Protein AF-A0A3C1MX54-F1 (afdb_monomer_lite)

Secondary structure (DSSP, 8-state):
--TTTS-HHHHHHHHHHHHHHHHHHHHHHHHHHT---SS-HHHHHHHHHHHHHHHHTTS---SSS--HHHHHHHHHHHHTTS-TTT-TTHHHHIIIIIHHHHHHHHHHHHHHHS-----PPPP-

Sequence (124 aa):
MVYRRIADTERQALVQALAKRLAEILEENIHEVMNDHGHPYQADFIDLVNRRGQDYASFDFPPEQPSFAALRYLGNCIRDIMEGRDQPWVIDQIMELEAPEMIATVKQAVDGLFPQTSSASLPA

pLDDT: mean 89.65, std 12.99, range [36.66, 98.38]

Structure (mmCIF, N/CA/C/O backbone):
data_AF-A0A3C1MX54-F1
#
_entry.id   AF-A0A3C1MX54-F1
#
loop_
_atom_site.group_PDB
_atom_site.id
_atom_site.type_symbol
_atom_site.label_atom_id
_atom_site.label_alt_id
_atom_site.label_comp_id
_atom_site.label_asym_id
_atom_site.label_entity_id
_atom_site.label_seq_id
_atom_site.pdbx_PDB_ins_code
_atom_site.Cartn_x
_atom_site.Cartn_y
_atom_site.Cartn_z
_atom_site.occupancy
_atom_site.B_iso_or_equiv
_atom_site.auth_seq_id
_atom_site.auth_comp_id
_atom_site.auth_asym_id
_atom_site.auth_atom_id
_atom_site.pdbx_PDB_model_num
ATOM 1 N N . MET A 1 1 ? -9.015 4.237 10.819 1.00 73.19 1 MET A N 1
ATOM 2 C CA . MET A 1 1 ? -8.890 5.607 10.272 1.00 73.19 1 MET A CA 1
ATOM 3 C C . MET A 1 1 ? -10.149 6.060 9.541 1.00 73.19 1 MET A C 1
ATOM 5 O O . MET A 1 1 ? -10.684 7.048 9.989 1.00 73.19 1 MET A O 1
ATOM 9 N N . VAL A 1 2 ? -10.699 5.362 8.529 1.00 87.31 2 VAL A N 1
ATOM 10 C CA . VAL A 1 2 ? -12.038 5.710 7.959 1.00 87.31 2 VAL A CA 1
ATOM 11 C C . VAL A 1 2 ? -13.158 4.705 8.264 1.00 87.31 2 VAL A C 1
ATOM 13 O O . VAL A 1 2 ? -14.334 5.021 8.105 1.00 87.31 2 VAL A O 1
ATOM 16 N N . TYR A 1 3 ? -12.822 3.487 8.705 1.00 84.44 3 TYR A N 1
ATOM 17 C CA . TYR A 1 3 ? -13.813 2.472 9.082 1.00 84.44 3 TYR A CA 1
ATOM 18 C C . TYR A 1 3 ? -14.765 3.021 10.155 1.00 84.44 3 TYR A C 1
ATOM 20 O O . TYR A 1 3 ? -14.302 3.592 11.143 1.00 84.44 3 TYR A O 1
ATOM 28 N N . ARG A 1 4 ? -16.077 2.873 9.928 1.00 85.44 4 ARG A N 1
ATOM 29 C CA . ARG A 1 4 ? -17.174 3.473 10.715 1.00 85.44 4 ARG A CA 1
ATOM 30 C C . ARG A 1 4 ? -17.250 5.010 10.729 1.00 85.44 4 ARG A C 1
ATOM 32 O O . ARG A 1 4 ? -18.130 5.539 11.397 1.00 85.44 4 ARG A O 1
ATOM 39 N N . ARG A 1 5 ? -16.385 5.729 10.002 1.00 87.38 5 ARG A N 1
ATOM 40 C CA . ARG A 1 5 ? -16.491 7.191 9.809 1.00 87.38 5 ARG A CA 1
ATOM 41 C C . ARG A 1 5 ? -17.246 7.580 8.537 1.00 87.38 5 ARG A C 1
ATOM 43 O O . ARG A 1 5 ? -17.782 8.677 8.471 1.00 87.38 5 ARG A O 1
ATOM 50 N N . ILE A 1 6 ? -17.268 6.687 7.550 1.00 91.81 6 ILE A N 1
ATOM 51 C CA . ILE A 1 6 ? -17.972 6.831 6.267 1.00 91.81 6 ILE A CA 1
ATOM 52 C C . ILE A 1 6 ? -18.735 5.543 5.947 1.00 91.81 6 ILE A C 1
ATOM 54 O O . ILE A 1 6 ? -18.447 4.493 6.539 1.00 91.81 6 ILE A O 1
ATOM 58 N N . ALA A 1 7 ? -19.684 5.610 5.013 1.00 93.12 7 ALA A N 1
ATOM 59 C CA . ALA A 1 7 ? -20.442 4.443 4.581 1.00 93.12 7 ALA A CA 1
ATOM 60 C C . ALA A 1 7 ? -19.548 3.411 3.870 1.00 93.12 7 ALA A C 1
ATOM 62 O O . ALA A 1 7 ? -18.497 3.728 3.309 1.00 93.12 7 ALA A O 1
ATOM 63 N N . ASP A 1 8 ? -19.980 2.150 3.859 1.00 91.25 8 ASP A N 1
ATOM 64 C CA . ASP A 1 8 ? -19.232 1.058 3.226 1.00 91.25 8 ASP A CA 1
ATOM 65 C C . ASP A 1 8 ? -19.032 1.272 1.720 1.00 91.25 8 ASP A C 1
ATOM 67 O O . ASP A 1 8 ? -17.940 1.031 1.202 1.00 91.25 8 ASP A O 1
ATOM 71 N N . THR A 1 9 ? -20.051 1.792 1.036 1.00 94.12 9 THR A N 1
ATOM 72 C CA . THR A 1 9 ? -19.997 2.138 -0.390 1.00 94.12 9 THR A CA 1
ATOM 73 C C . THR A 1 9 ? -19.016 3.277 -0.668 1.00 94.12 9 THR A C 1
ATOM 75 O O . THR A 1 9 ? -18.251 3.212 -1.628 1.00 94.12 9 THR A O 1
ATOM 78 N N . GLU A 1 10 ? -18.975 4.291 0.198 1.00 94.31 10 GLU A N 1
ATOM 79 C CA . GLU A 1 10 ? -18.027 5.408 0.104 1.00 94.31 10 GLU A CA 1
ATOM 80 C C . GLU A 1 10 ? -16.594 4.945 0.365 1.00 94.31 10 GLU A C 1
ATOM 82 O O . GLU A 1 10 ? -15.677 5.329 -0.357 1.00 94.31 10 GLU A O 1
ATOM 87 N N . ARG A 1 11 ? -16.390 4.061 1.351 1.00 92.75 11 ARG A N 1
ATOM 88 C CA . ARG A 1 11 ? -15.081 3.449 1.611 1.00 92.75 11 ARG A CA 1
ATOM 89 C C . ARG A 1 11 ? -14.596 2.652 0.405 1.00 92.75 11 ARG A C 1
ATOM 91 O O . ARG A 1 11 ? -13.427 2.760 0.046 1.00 92.75 11 ARG A O 1
ATOM 98 N N . GLN A 1 12 ? -15.472 1.864 -0.215 1.00 92.88 12 GLN A N 1
ATOM 99 C CA . GLN A 1 12 ? -15.129 1.113 -1.419 1.00 92.88 12 GLN A CA 1
ATOM 100 C C . GLN A 1 12 ? -14.725 2.053 -2.563 1.00 92.88 12 GLN A C 1
ATOM 102 O O . GLN A 1 12 ? -13.677 1.846 -3.172 1.00 92.88 12 GLN A O 1
ATOM 107 N N . ALA A 1 13 ? -15.508 3.106 -2.816 1.00 95.38 13 ALA A N 1
ATOM 108 C CA . ALA A 1 13 ? -15.195 4.101 -3.839 1.00 95.38 13 ALA A CA 1
ATOM 109 C C . ALA A 1 13 ? -13.863 4.821 -3.560 1.00 95.38 13 ALA A C 1
ATOM 111 O O . ALA A 1 13 ? -13.057 4.994 -4.472 1.00 95.38 13 ALA A O 1
ATOM 112 N N . LEU A 1 14 ? -13.595 5.176 -2.298 1.00 94.12 14 LEU A N 1
ATOM 113 C CA . LEU A 1 14 ? -12.344 5.803 -1.870 1.00 94.12 14 LEU A CA 1
ATOM 114 C C . LEU A 1 14 ? -11.132 4.907 -2.151 1.00 94.12 14 LEU A C 1
ATOM 116 O O . LEU A 1 14 ? -10.156 5.370 -2.735 1.00 94.12 14 LEU A O 1
ATOM 120 N N . VAL A 1 15 ? -11.190 3.630 -1.758 1.00 93.38 15 VAL A N 1
ATOM 121 C CA . VAL A 1 15 ? -10.086 2.679 -1.975 1.00 93.38 15 VAL A CA 1
ATOM 122 C C . VAL A 1 15 ? -9.828 2.473 -3.468 1.00 93.38 15 VAL A C 1
ATOM 124 O O . VAL A 1 15 ? -8.674 2.489 -3.888 1.00 93.38 15 VAL A O 1
ATOM 127 N N . GLN A 1 16 ? -10.883 2.340 -4.278 1.00 95.88 16 GLN A N 1
ATOM 128 C CA . GLN A 1 16 ? -10.750 2.193 -5.731 1.00 95.88 16 GLN A CA 1
ATOM 129 C C . GLN A 1 16 ? -10.125 3.433 -6.380 1.00 95.88 16 GLN A C 1
ATOM 131 O O . GLN A 1 16 ? -9.195 3.306 -7.177 1.00 95.88 16 GLN A O 1
ATOM 136 N N . ALA A 1 17 ? -10.603 4.628 -6.022 1.00 97.38 17 ALA A N 1
ATOM 137 C CA . ALA A 1 17 ? -10.068 5.880 -6.547 1.00 97.38 17 ALA A CA 1
ATOM 138 C C . ALA A 1 17 ? -8.595 6.077 -6.155 1.00 97.38 17 ALA A C 1
ATOM 140 O O . ALA A 1 17 ? -7.784 6.464 -6.995 1.00 97.38 17 ALA A O 1
ATOM 141 N N . LEU A 1 18 ? -8.235 5.760 -4.906 1.00 95.69 18 LEU A N 1
ATOM 142 C CA . LEU A 1 18 ? -6.861 5.857 -4.421 1.00 95.69 18 LEU A CA 1
ATOM 143 C C . LEU A 1 18 ? -5.933 4.869 -5.138 1.00 95.69 18 LEU A C 1
ATOM 145 O O . LEU A 1 18 ? -4.868 5.270 -5.595 1.00 95.69 18 LEU A O 1
ATOM 149 N N . ALA A 1 19 ? -6.341 3.603 -5.273 1.00 97.44 19 ALA A N 1
ATOM 150 C CA . ALA A 1 19 ? -5.549 2.584 -5.959 1.00 97.44 19 ALA A CA 1
ATOM 151 C C . ALA A 1 19 ? -5.282 2.973 -7.417 1.00 97.44 19 ALA A C 1
ATOM 153 O O . ALA A 1 19 ? -4.138 2.924 -7.863 1.00 97.44 19 ALA A O 1
ATOM 154 N N . LYS A 1 20 ? -6.317 3.439 -8.128 1.00 98.31 20 LYS A N 1
ATOM 155 C CA . LYS A 1 20 ? -6.180 3.916 -9.505 1.00 98.31 20 LYS A CA 1
ATOM 156 C C . LYS A 1 20 ? -5.232 5.111 -9.599 1.00 98.31 20 LYS A C 1
ATOM 158 O O . LYS A 1 20 ? -4.329 5.101 -10.425 1.00 98.31 20 LYS A O 1
ATOM 163 N N . ARG A 1 21 ? -5.391 6.117 -8.731 1.00 98.31 21 ARG A N 1
ATOM 164 C CA . ARG A 1 21 ? -4.541 7.312 -8.781 1.00 98.31 21 ARG A CA 1
ATOM 165 C C . ARG A 1 21 ? -3.078 7.003 -8.462 1.00 98.31 21 ARG A C 1
ATOM 167 O O . ARG A 1 21 ? -2.190 7.578 -9.078 1.00 98.31 21 ARG A O 1
ATOM 174 N N . LEU A 1 22 ? -2.818 6.107 -7.512 1.00 98.06 22 LEU A N 1
ATOM 175 C CA . LEU A 1 22 ? -1.455 5.672 -7.197 1.00 98.06 22 LEU A CA 1
ATOM 176 C C . LEU A 1 22 ? -0.832 4.867 -8.343 1.00 98.06 22 LEU A C 1
ATOM 178 O O . LEU A 1 22 ? 0.352 5.042 -8.608 1.00 98.06 22 LEU A O 1
ATOM 182 N N . ALA A 1 23 ? -1.622 4.045 -9.038 1.00 98.38 23 ALA A N 1
ATOM 183 C CA . ALA A 1 23 ? -1.177 3.324 -10.226 1.00 98.38 23 ALA A CA 1
ATOM 184 C C . ALA A 1 23 ? -0.760 4.290 -11.349 1.00 98.38 23 ALA A C 1
ATOM 186 O O . ALA A 1 23 ? 0.319 4.136 -11.915 1.00 98.38 23 ALA A O 1
ATOM 187 N N . GLU A 1 24 ? -1.586 5.307 -11.626 1.00 98.38 24 GLU A N 1
ATOM 188 C CA . GLU A 1 24 ? -1.283 6.366 -12.601 1.00 98.38 24 GLU A CA 1
ATOM 189 C C . GLU A 1 24 ? 0.026 7.086 -12.247 1.00 98.38 24 GLU A C 1
ATOM 191 O O . GLU A 1 24 ? 0.920 7.167 -13.078 1.00 98.38 24 GLU A O 1
ATOM 196 N N . ILE A 1 25 ? 0.173 7.540 -10.995 1.00 98.38 25 ILE A N 1
ATOM 197 C CA . ILE A 1 25 ? 1.383 8.242 -10.533 1.00 98.38 25 ILE A CA 1
ATOM 198 C C . ILE A 1 25 ? 2.623 7.344 -10.635 1.00 98.38 25 ILE A C 1
ATOM 200 O O . ILE A 1 25 ? 3.699 7.815 -10.995 1.00 98.38 25 ILE A O 1
ATOM 204 N N . LEU A 1 26 ? 2.502 6.057 -10.298 1.00 97.88 26 LEU A N 1
ATOM 205 C CA . LEU A 1 26 ? 3.608 5.109 -10.416 1.00 97.88 26 LEU A CA 1
ATOM 206 C C . LEU A 1 26 ? 4.078 4.989 -11.868 1.00 97.88 26 LEU A C 1
ATOM 208 O O . LEU A 1 26 ? 5.275 5.082 -12.124 1.00 97.88 26 LEU A O 1
ATOM 212 N N . GLU A 1 27 ? 3.147 4.789 -12.799 1.00 97.69 27 GLU A N 1
ATOM 213 C CA . GLU A 1 27 ? 3.460 4.663 -14.221 1.00 97.69 27 GLU A CA 1
ATOM 214 C C . GLU A 1 27 ? 4.039 5.966 -14.788 1.00 97.69 27 GLU A C 1
ATOM 216 O O . GLU A 1 27 ? 5.085 5.932 -15.433 1.00 97.69 27 GLU A O 1
ATOM 221 N N . GLU A 1 28 ? 3.436 7.116 -14.465 1.00 97.81 28 GLU A N 1
ATOM 222 C CA . GLU A 1 28 ? 3.955 8.447 -14.813 1.00 97.81 28 GLU A CA 1
ATOM 223 C C . GLU A 1 28 ? 5.413 8.609 -14.345 1.00 97.81 28 GLU A C 1
ATOM 225 O O . GLU A 1 28 ? 6.288 8.943 -15.143 1.00 97.81 28 GLU A O 1
ATOM 230 N N . ASN A 1 29 ? 5.712 8.273 -13.086 1.00 98.00 29 ASN A N 1
ATOM 231 C CA . ASN A 1 29 ? 7.070 8.358 -12.544 1.00 98.00 29 ASN A CA 1
ATOM 232 C C . ASN A 1 29 ? 8.056 7.427 -13.267 1.00 98.00 29 ASN A C 1
ATOM 234 O O . ASN A 1 29 ? 9.203 7.805 -13.502 1.00 98.00 29 ASN A O 1
ATOM 238 N N . ILE A 1 30 ? 7.645 6.204 -13.614 1.00 97.50 30 ILE A N 1
ATOM 239 C CA . ILE A 1 30 ? 8.511 5.258 -14.331 1.00 97.50 30 ILE A CA 1
ATOM 240 C C . ILE A 1 30 ? 8.785 5.757 -15.751 1.00 97.50 30 ILE A C 1
ATOM 242 O O . ILE A 1 30 ? 9.931 5.725 -16.204 1.00 97.50 30 ILE A O 1
ATOM 246 N N . HIS A 1 31 ? 7.767 6.282 -16.429 1.00 96.88 31 HIS A N 1
ATOM 247 C CA . HIS A 1 31 ? 7.915 6.888 -17.747 1.00 96.88 31 HIS A CA 1
ATOM 248 C C . HIS A 1 31 ? 8.875 8.083 -17.709 1.00 96.88 31 HIS A C 1
ATOM 250 O O . HIS A 1 31 ? 9.722 8.217 -18.589 1.00 96.88 31 HIS A O 1
ATOM 256 N N . GLU A 1 32 ? 8.785 8.934 -16.687 1.00 97.56 32 GLU A N 1
ATOM 257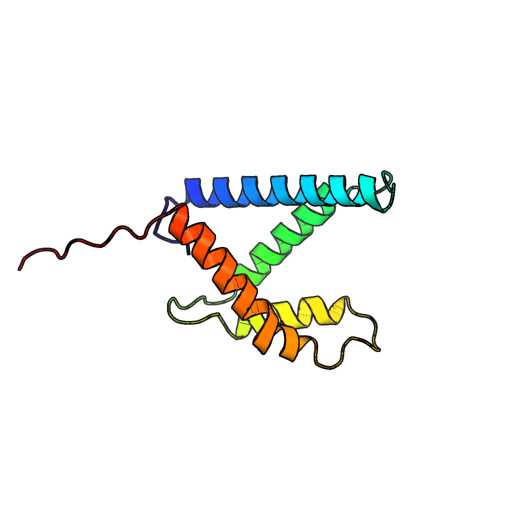 C CA . GLU A 1 32 ? 9.635 10.120 -16.562 1.00 97.56 32 GLU A CA 1
ATOM 258 C C . GLU A 1 32 ? 11.080 9.792 -16.161 1.00 97.56 32 GLU A C 1
ATOM 260 O O . GLU A 1 32 ? 12.020 10.365 -16.714 1.00 97.56 32 GLU A O 1
ATOM 265 N N . VAL A 1 33 ? 11.275 8.878 -15.206 1.00 97.56 33 VAL A N 1
ATOM 266 C CA . VAL A 1 33 ? 12.598 8.590 -14.625 1.00 97.56 33 VAL A CA 1
ATOM 267 C C . VAL A 1 33 ? 13.346 7.514 -15.408 1.00 97.56 33 VAL A C 1
ATOM 269 O O . VAL A 1 33 ? 14.550 7.637 -15.634 1.00 97.56 33 VAL A O 1
ATOM 272 N N . MET A 1 34 ? 12.647 6.456 -15.816 1.00 96.12 34 MET A N 1
ATOM 273 C CA . MET A 1 34 ? 13.244 5.271 -16.443 1.00 96.12 34 MET A CA 1
ATOM 274 C C . MET A 1 34 ? 13.012 5.228 -17.956 1.00 96.12 34 MET A C 1
ATOM 276 O O . MET A 1 34 ? 13.705 4.485 -18.650 1.00 96.12 34 MET A O 1
ATOM 280 N N . ASN A 1 35 ? 12.067 6.025 -18.476 1.00 95.88 35 ASN A N 1
ATOM 281 C CA . ASN A 1 35 ? 11.653 6.029 -19.881 1.00 95.88 35 ASN A CA 1
ATOM 282 C C . ASN A 1 35 ? 11.260 4.633 -20.404 1.00 95.88 35 ASN A C 1
ATOM 284 O O . ASN A 1 35 ? 11.488 4.304 -21.571 1.00 95.88 35 ASN A O 1
ATOM 288 N N . ASP A 1 36 ? 10.674 3.812 -19.533 1.00 96.31 36 ASP A N 1
ATOM 289 C CA . ASP A 1 36 ? 10.140 2.498 -19.885 1.00 96.31 36 ASP A CA 1
ATOM 290 C C . ASP A 1 36 ? 8.628 2.590 -20.083 1.00 96.31 36 ASP A C 1
ATOM 292 O O . ASP A 1 36 ? 7.901 2.833 -19.132 1.00 96.31 36 ASP A O 1
ATOM 296 N N . HIS A 1 37 ? 8.167 2.385 -21.318 1.00 95.25 37 HIS A N 1
ATOM 297 C CA . HIS A 1 37 ? 6.745 2.394 -21.700 1.00 95.25 37 HIS A CA 1
ATOM 298 C C . HIS A 1 37 ? 6.260 0.999 -22.126 1.00 95.25 37 HIS A C 1
ATOM 300 O O . HIS A 1 37 ? 5.177 0.849 -22.690 1.00 95.25 37 HIS A O 1
ATOM 306 N N . GLY A 1 38 ? 7.106 -0.025 -21.969 1.00 95.50 38 GLY A N 1
ATOM 307 C CA . GLY A 1 38 ? 6.887 -1.364 -22.517 1.00 95.50 38 GLY A CA 1
ATOM 308 C C . GLY A 1 38 ? 6.136 -2.312 -21.586 1.00 95.50 38 GLY A C 1
ATOM 309 O O . GLY A 1 38 ? 5.857 -3.447 -21.977 1.00 95.50 38 GLY A O 1
ATOM 310 N N . HIS A 1 39 ? 5.829 -1.878 -20.365 1.00 95.75 39 HIS A N 1
ATOM 311 C CA . HIS A 1 39 ? 5.307 -2.728 -19.306 1.00 95.75 39 HIS A CA 1
ATOM 312 C C . HIS A 1 39 ? 4.002 -2.156 -18.718 1.00 95.75 39 HIS A C 1
ATOM 314 O O . HIS A 1 39 ? 3.892 -0.944 -18.547 1.00 95.75 39 HIS A O 1
ATOM 320 N N . PRO A 1 40 ? 2.992 -2.995 -18.415 1.00 96.50 40 PRO A N 1
ATOM 321 C CA . PRO A 1 40 ? 1.684 -2.539 -17.946 1.00 96.50 40 PRO A CA 1
ATOM 322 C C . PRO A 1 40 ? 1.680 -2.224 -16.436 1.00 96.50 40 PRO A C 1
ATOM 324 O O . PRO A 1 40 ? 0.969 -2.865 -15.661 1.00 96.50 40 PRO A O 1
ATOM 327 N N . TYR A 1 41 ? 2.450 -1.220 -16.008 1.00 97.62 41 TYR A N 1
ATOM 328 C CA . TYR A 1 41 ? 2.668 -0.905 -14.587 1.00 97.62 41 TYR A CA 1
ATOM 329 C C . TYR A 1 41 ? 1.381 -0.659 -13.800 1.00 97.62 41 TYR A C 1
ATOM 331 O O . TYR A 1 41 ? 1.269 -1.097 -12.652 1.00 97.62 41 TYR A O 1
ATOM 339 N N . GLN A 1 42 ? 0.392 0.013 -14.402 1.00 97.88 42 GLN A N 1
ATOM 340 C CA . GLN A 1 42 ? -0.881 0.241 -13.720 1.00 97.88 42 GLN A CA 1
ATOM 341 C C . GLN A 1 42 ? -1.602 -1.068 -13.383 1.00 97.88 42 GLN A C 1
ATOM 343 O O . GLN A 1 42 ? -2.126 -1.212 -12.278 1.00 97.88 42 GLN A O 1
ATOM 348 N N . ALA A 1 43 ? -1.636 -2.021 -14.319 1.00 97.81 43 ALA A N 1
ATOM 349 C CA . ALA A 1 43 ? -2.323 -3.293 -14.119 1.00 97.81 43 ALA A CA 1
ATOM 350 C C . ALA A 1 43 ? -1.645 -4.107 -13.009 1.00 97.81 43 ALA A C 1
ATOM 352 O O . ALA A 1 43 ? -2.313 -4.522 -12.063 1.00 97.81 43 ALA A O 1
ATOM 353 N N . ASP A 1 44 ? -0.317 -4.224 -13.066 1.00 97.56 44 ASP A N 1
ATOM 354 C CA . ASP A 1 44 ? 0.475 -4.959 -12.078 1.00 97.56 44 ASP A CA 1
ATOM 355 C C . ASP A 1 44 ? 0.344 -4.353 -10.669 1.00 97.56 44 ASP A C 1
ATOM 357 O O . ASP A 1 44 ? 0.232 -5.076 -9.673 1.00 97.56 44 ASP A O 1
ATOM 361 N N . PHE A 1 45 ? 0.280 -3.021 -10.561 1.00 97.62 45 PHE A N 1
ATOM 362 C CA . PHE A 1 45 ? 0.035 -2.351 -9.283 1.00 97.62 45 PHE A CA 1
ATOM 363 C C . PHE A 1 45 ? -1.364 -2.647 -8.729 1.00 97.62 45 PHE A C 1
ATOM 365 O O . PHE A 1 45 ? -1.516 -2.919 -7.535 1.00 97.62 45 PHE A O 1
ATOM 372 N N . ILE A 1 46 ? -2.396 -2.614 -9.574 1.00 98.19 46 ILE A N 1
ATOM 373 C CA . ILE A 1 46 ? -3.766 -2.934 -9.156 1.00 98.19 46 ILE A CA 1
ATOM 374 C C . ILE A 1 46 ? -3.877 -4.398 -8.718 1.00 98.19 46 ILE A C 1
ATOM 376 O O . ILE A 1 46 ? -4.498 -4.680 -7.689 1.00 98.19 46 ILE A O 1
ATOM 380 N N . ASP A 1 47 ? -3.230 -5.321 -9.426 1.00 98.19 47 ASP A N 1
ATOM 381 C CA . ASP A 1 47 ? -3.173 -6.733 -9.041 1.00 98.19 47 ASP A CA 1
ATOM 382 C C . ASP A 1 47 ? -2.472 -6.925 -7.692 1.00 98.19 47 ASP A C 1
ATOM 384 O O . ASP A 1 47 ? -2.965 -7.664 -6.830 1.00 98.19 47 ASP A O 1
ATOM 388 N N . LEU A 1 48 ? -1.380 -6.192 -7.451 1.00 96.44 48 LEU A N 1
ATOM 389 C CA . LEU A 1 48 ? -0.723 -6.162 -6.148 1.00 96.44 48 LEU A CA 1
ATOM 390 C C . LEU A 1 48 ? -1.675 -5.660 -5.053 1.00 96.44 48 LEU A C 1
ATOM 392 O O . LEU A 1 48 ? -1.800 -6.315 -4.018 1.00 96.44 48 LEU A O 1
ATOM 396 N N . VAL A 1 49 ? -2.373 -4.540 -5.264 1.00 96.38 49 VAL A N 1
ATOM 397 C CA . VAL A 1 49 ? -3.335 -3.993 -4.289 1.00 96.38 49 VAL A CA 1
ATOM 398 C C . VAL A 1 49 ? -4.455 -4.990 -3.993 1.00 96.38 49 VAL A C 1
ATOM 400 O O . VAL A 1 49 ? -4.789 -5.192 -2.826 1.00 96.38 49 VAL A O 1
ATOM 403 N N . ASN A 1 50 ? -5.003 -5.655 -5.011 1.00 96.62 50 ASN A N 1
ATOM 404 C CA . ASN A 1 50 ? -6.058 -6.655 -4.842 1.00 96.62 50 ASN A CA 1
ATOM 405 C C . ASN A 1 50 ? -5.583 -7.852 -4.012 1.00 96.62 50 ASN A C 1
ATOM 407 O O . ASN A 1 50 ? -6.260 -8.251 -3.060 1.00 96.62 50 ASN A O 1
ATOM 411 N N . ARG A 1 51 ? -4.398 -8.388 -4.328 1.00 96.62 51 ARG A N 1
ATOM 412 C CA . ARG A 1 51 ? -3.778 -9.475 -3.562 1.00 96.62 51 ARG A CA 1
ATOM 413 C C . ARG A 1 51 ? -3.559 -9.062 -2.108 1.00 96.62 51 ARG A C 1
ATOM 415 O O . ARG A 1 51 ? -4.016 -9.750 -1.199 1.00 96.62 51 ARG A O 1
ATOM 422 N N . ARG A 1 52 ? -2.941 -7.899 -1.881 1.00 95.00 52 ARG A N 1
ATOM 423 C CA . ARG A 1 52 ? -2.699 -7.379 -0.528 1.00 95.00 52 ARG A CA 1
ATOM 424 C C . ARG A 1 52 ? -3.993 -7.123 0.228 1.00 95.00 52 ARG A C 1
ATOM 426 O O . ARG A 1 52 ? -4.054 -7.409 1.415 1.00 95.00 52 ARG A O 1
ATOM 433 N N . GLY A 1 53 ? -5.032 -6.625 -0.435 1.00 93.44 53 GLY A N 1
ATOM 434 C CA . GLY A 1 53 ? -6.347 -6.433 0.171 1.00 93.44 53 GLY A CA 1
ATOM 435 C C . GLY A 1 53 ? -6.926 -7.736 0.725 1.00 93.44 53 GLY A C 1
ATOM 436 O O . GLY A 1 53 ? -7.446 -7.743 1.839 1.00 93.44 53 GLY A O 1
ATOM 437 N N . GLN A 1 54 ? -6.783 -8.843 -0.011 1.00 95.94 54 GLN A N 1
ATOM 438 C CA . GLN A 1 54 ? -7.188 -10.173 0.454 1.00 95.94 54 GLN A CA 1
ATOM 439 C C . GLN A 1 54 ? -6.317 -10.662 1.614 1.00 95.94 54 GLN A C 1
ATOM 441 O O . GLN A 1 54 ? -6.856 -11.124 2.618 1.00 95.94 54 GLN A O 1
ATOM 446 N N . ASP A 1 55 ? -4.993 -10.510 1.507 1.00 95.62 55 ASP A N 1
ATOM 447 C CA . ASP A 1 55 ? -4.059 -10.884 2.573 1.00 95.62 55 ASP A CA 1
ATOM 448 C C . ASP A 1 55 ? -4.403 -10.143 3.876 1.00 95.62 55 ASP A C 1
ATOM 450 O O . ASP A 1 55 ? -4.553 -10.752 4.937 1.00 95.62 55 ASP A O 1
ATOM 454 N N . TYR A 1 56 ? -4.604 -8.823 3.797 1.00 93.81 56 TYR A N 1
ATOM 455 C CA . TYR A 1 56 ? -4.864 -7.993 4.968 1.00 93.81 56 TYR A CA 1
ATOM 456 C C . TYR A 1 56 ? -6.245 -8.204 5.588 1.00 93.81 56 TYR A C 1
ATOM 458 O O . TYR A 1 56 ? -6.401 -7.975 6.786 1.00 93.81 56 TYR A O 1
ATOM 466 N N . ALA A 1 57 ? -7.227 -8.693 4.827 1.00 92.50 57 ALA A N 1
ATOM 467 C CA . ALA A 1 57 ? -8.540 -9.049 5.362 1.00 92.50 57 ALA A CA 1
ATOM 468 C C . ALA A 1 57 ? -8.486 -10.202 6.385 1.00 92.50 57 ALA A C 1
ATOM 470 O O . ALA A 1 57 ? -9.446 -10.397 7.128 1.00 92.50 57 ALA A O 1
ATOM 471 N N . SER A 1 58 ? -7.377 -10.951 6.437 1.00 93.88 58 SER A N 1
ATOM 472 C CA . SER A 1 58 ? -7.162 -12.034 7.404 1.00 93.88 58 SER A CA 1
ATOM 473 C C . SER A 1 58 ? -6.610 -11.580 8.763 1.00 93.88 58 SER A C 1
ATOM 475 O O . SER A 1 58 ? -6.540 -12.396 9.683 1.00 93.88 58 SER A O 1
ATOM 477 N N . PHE A 1 59 ? -6.224 -10.306 8.913 1.00 93.19 59 PHE A N 1
ATOM 478 C CA . PHE A 1 59 ? -5.691 -9.770 10.169 1.00 93.19 59 PHE A CA 1
ATOM 479 C C . PHE A 1 59 ? -6.709 -8.910 10.917 1.00 93.19 59 PHE A C 1
ATOM 481 O O . PHE A 1 59 ? -7.519 -8.196 10.326 1.00 93.19 59 PHE A O 1
ATOM 488 N N . ASP A 1 60 ? -6.571 -8.890 12.240 1.00 88.88 60 ASP A N 1
ATOM 489 C CA . ASP A 1 60 ? -7.280 -7.952 13.102 1.00 88.88 60 ASP A CA 1
ATOM 490 C C . ASP A 1 60 ? -6.548 -6.612 13.190 1.00 88.88 60 ASP A C 1
ATOM 492 O O . ASP A 1 60 ? -5.321 -6.562 13.301 1.00 88.88 60 ASP A O 1
ATOM 496 N N . PHE A 1 61 ? -7.314 -5.519 13.211 1.00 86.12 61 PHE A N 1
ATOM 497 C CA . PHE A 1 61 ? -6.814 -4.150 13.356 1.00 86.12 61 PHE A CA 1
ATOM 498 C C . PHE A 1 61 ? -7.447 -3.481 14.583 1.00 86.12 61 PHE A C 1
ATOM 500 O O . PHE A 1 61 ? -8.477 -2.807 14.453 1.00 86.12 61 PHE A O 1
ATOM 507 N N . PRO A 1 62 ? -6.872 -3.676 15.786 1.00 82.38 62 PRO A N 1
ATOM 508 C CA . PRO A 1 62 ? -7.386 -3.050 16.995 1.00 82.38 62 PRO A CA 1
ATOM 509 C C . PRO A 1 62 ? -7.259 -1.516 16.913 1.00 82.38 62 PRO A C 1
ATOM 511 O O . PRO A 1 62 ? -6.324 -0.998 16.304 1.00 82.38 62 PRO A O 1
ATOM 514 N N . PRO A 1 63 ? -8.189 -0.759 17.518 1.00 73.12 63 PRO A N 1
ATOM 515 C CA . PRO A 1 63 ? -8.234 0.697 17.377 1.00 73.12 63 PRO A CA 1
ATOM 516 C C . PRO A 1 63 ? -7.085 1.435 18.083 1.00 73.12 63 PRO A C 1
ATOM 518 O O . PRO A 1 63 ? -6.793 2.571 17.714 1.00 73.12 63 PRO A O 1
ATOM 521 N N . GLU A 1 64 ? -6.454 0.818 19.085 1.00 71.25 64 GLU A N 1
ATOM 522 C CA . GLU A 1 64 ? -5.462 1.470 19.955 1.00 71.25 64 GLU A CA 1
ATOM 523 C C . GLU A 1 64 ? -4.019 1.344 19.452 1.00 71.25 64 GLU A C 1
ATOM 525 O O . GLU A 1 64 ? -3.184 2.183 19.781 1.00 71.25 64 GLU A O 1
ATOM 530 N N . GLN A 1 65 ? -3.714 0.330 18.636 1.00 71.44 65 GLN A N 1
ATOM 531 C CA . GLN A 1 65 ? -2.348 0.052 18.192 1.00 71.44 65 GLN A CA 1
ATOM 532 C C . GLN A 1 65 ? -2.304 -0.566 16.789 1.00 71.44 65 GLN A C 1
ATOM 534 O O . GLN A 1 65 ? -3.223 -1.294 16.407 1.00 71.44 65 GLN A O 1
ATOM 539 N N . PRO A 1 66 ? -1.224 -0.333 16.018 1.00 77.75 66 PRO A N 1
ATOM 540 C CA . PRO A 1 66 ? -0.981 -1.064 14.783 1.00 77.75 66 PRO A CA 1
ATOM 541 C C . PRO A 1 66 ? -1.002 -2.581 15.013 1.00 77.75 66 PRO A C 1
ATOM 543 O O . PRO A 1 66 ? -0.487 -3.089 16.012 1.00 77.75 66 PRO A O 1
ATOM 546 N N . SER A 1 67 ? -1.590 -3.319 14.073 1.00 89.50 67 SER A N 1
ATOM 547 C CA . SER A 1 67 ? -1.622 -4.779 14.133 1.00 89.50 67 SER A CA 1
ATOM 548 C C . SER A 1 67 ? -0.218 -5.349 13.946 1.00 89.50 67 SER A C 1
ATOM 550 O O . SER A 1 67 ? 0.337 -5.282 12.850 1.00 89.50 67 SER A O 1
ATOM 552 N N . PHE A 1 68 ? 0.358 -5.931 15.003 1.00 91.12 68 PHE A N 1
ATOM 553 C CA . PHE A 1 68 ? 1.697 -6.531 14.953 1.00 91.12 68 PHE A CA 1
ATOM 554 C C . PHE A 1 68 ? 1.809 -7.585 13.845 1.00 91.12 68 PHE A C 1
ATOM 556 O O . PHE A 1 68 ? 2.793 -7.607 13.110 1.00 91.12 68 PHE A O 1
ATOM 563 N N . ALA A 1 69 ? 0.787 -8.436 13.692 1.00 93.69 69 ALA A N 1
ATOM 564 C CA . ALA A 1 69 ? 0.764 -9.469 12.661 1.00 93.69 69 ALA A CA 1
ATOM 565 C C . ALA A 1 69 ? 0.764 -8.862 11.249 1.00 93.69 69 ALA A C 1
ATOM 567 O O . ALA A 1 69 ? 1.556 -9.289 10.409 1.00 93.69 69 ALA A O 1
ATOM 568 N N . ALA A 1 70 ? -0.045 -7.824 11.010 1.00 93.50 70 ALA A N 1
ATOM 569 C CA . ALA A 1 70 ? -0.073 -7.131 9.724 1.00 93.50 70 ALA A CA 1
ATOM 570 C C . ALA A 1 70 ? 1.248 -6.394 9.432 1.00 93.50 70 ALA A C 1
ATOM 572 O O . ALA A 1 70 ? 1.747 -6.447 8.310 1.00 93.50 70 ALA A O 1
ATOM 573 N N . LEU A 1 71 ? 1.853 -5.753 10.439 1.00 93.56 71 LEU A N 1
ATOM 574 C CA . LEU A 1 71 ? 3.151 -5.084 10.300 1.00 93.56 71 LEU A CA 1
ATOM 575 C C . LEU A 1 71 ? 4.283 -6.072 10.018 1.00 93.56 71 LEU A C 1
ATOM 577 O O . LEU A 1 71 ? 5.112 -5.847 9.138 1.00 93.56 71 LEU A O 1
ATOM 581 N N . ARG A 1 72 ? 4.296 -7.206 10.719 1.00 94.94 72 ARG A N 1
ATOM 582 C CA . ARG A 1 72 ? 5.262 -8.272 10.460 1.00 94.94 72 ARG A CA 1
ATOM 583 C C . ARG A 1 72 ? 5.063 -8.878 9.079 1.00 94.94 72 ARG A C 1
ATOM 585 O O . ARG A 1 72 ? 6.042 -9.201 8.409 1.00 94.94 72 ARG A O 1
ATOM 592 N N . TYR A 1 73 ? 3.819 -9.028 8.637 1.00 96.19 73 TYR A N 1
ATOM 593 C CA . TYR A 1 73 ? 3.512 -9.469 7.284 1.00 96.19 73 TYR A CA 1
ATOM 594 C C . TYR A 1 73 ? 4.069 -8.496 6.236 1.00 96.19 73 TYR A C 1
ATOM 596 O O . TYR A 1 73 ? 4.785 -8.937 5.336 1.00 96.19 73 TYR A O 1
ATOM 604 N N . LEU A 1 74 ? 3.848 -7.186 6.402 1.00 95.44 74 LEU A N 1
ATOM 605 C CA . LEU A 1 74 ? 4.444 -6.147 5.556 1.00 95.44 74 LEU A CA 1
ATOM 606 C C . LEU A 1 74 ? 5.974 -6.264 5.510 1.00 95.44 74 LEU A C 1
ATOM 608 O O . LEU A 1 74 ? 6.552 -6.291 4.426 1.00 95.44 74 LEU A O 1
ATOM 612 N N . GLY A 1 75 ? 6.620 -6.401 6.671 1.00 95.81 75 GLY A N 1
ATOM 613 C CA . GLY A 1 75 ? 8.071 -6.566 6.756 1.00 95.81 75 GLY A CA 1
ATOM 614 C C . GLY A 1 75 ? 8.579 -7.786 5.981 1.00 95.81 75 GLY A C 1
ATOM 615 O O . GLY A 1 75 ? 9.569 -7.683 5.261 1.00 95.81 75 GLY A O 1
ATOM 616 N N . ASN A 1 76 ? 7.890 -8.932 6.065 1.00 95.75 76 ASN A N 1
ATOM 617 C CA . ASN A 1 76 ? 8.253 -10.114 5.271 1.00 95.75 76 ASN A CA 1
ATOM 618 C C . ASN A 1 76 ? 8.085 -9.857 3.769 1.00 95.75 76 ASN A C 1
ATOM 620 O O . ASN A 1 76 ? 8.971 -10.194 2.996 1.00 95.75 76 ASN A O 1
ATOM 624 N N . CYS A 1 77 ? 6.994 -9.208 3.364 1.00 95.56 77 CYS A N 1
ATOM 625 C CA . CYS A 1 77 ? 6.742 -8.892 1.961 1.00 95.56 77 CYS A CA 1
ATOM 626 C C . CYS A 1 77 ? 7.830 -8.010 1.344 1.00 95.56 77 CYS A C 1
ATOM 628 O O . CYS A 1 77 ? 8.183 -8.207 0.185 1.00 95.56 77 CYS A O 1
ATOM 630 N N . ILE A 1 78 ? 8.346 -7.048 2.112 1.00 94.94 78 ILE A N 1
ATOM 631 C CA . ILE A 1 78 ? 9.447 -6.181 1.682 1.00 94.94 78 ILE A CA 1
ATOM 632 C C . ILE A 1 78 ? 10.758 -6.966 1.678 1.00 94.94 78 ILE A C 1
ATOM 634 O O . ILE A 1 78 ? 11.494 -6.915 0.701 1.00 94.94 78 ILE A O 1
ATOM 638 N N . ARG A 1 79 ? 11.037 -7.758 2.720 1.00 95.50 79 ARG A N 1
ATOM 639 C CA . ARG A 1 79 ? 12.238 -8.604 2.763 1.00 95.50 79 ARG A CA 1
ATOM 640 C C . ARG A 1 79 ? 12.324 -9.547 1.556 1.00 95.50 79 ARG A C 1
ATOM 642 O O . ARG A 1 79 ? 13.410 -9.740 1.025 1.00 95.50 79 ARG A O 1
ATOM 649 N N . ASP A 1 80 ? 11.202 -10.110 1.113 1.00 94.50 80 ASP A N 1
ATOM 650 C CA . ASP A 1 80 ? 11.169 -11.086 0.018 1.00 94.50 80 ASP A CA 1
ATOM 651 C C . ASP A 1 80 ? 11.511 -10.477 -1.359 1.00 94.50 80 ASP A C 1
ATOM 653 O O . ASP A 1 80 ? 11.893 -11.215 -2.265 1.00 94.50 80 ASP A O 1
ATOM 657 N N . ILE A 1 81 ? 11.416 -9.149 -1.517 1.00 93.38 81 ILE A N 1
ATOM 658 C CA . ILE A 1 81 ? 11.832 -8.434 -2.739 1.00 93.38 81 ILE A CA 1
ATOM 659 C C . ILE A 1 81 ? 13.228 -7.800 -2.626 1.00 93.38 81 ILE A C 1
ATOM 661 O O . ILE A 1 81 ? 13.719 -7.233 -3.599 1.00 93.38 81 ILE A O 1
ATOM 665 N N . MET A 1 82 ? 13.868 -7.876 -1.455 1.00 92.38 82 MET A N 1
ATOM 666 C CA . MET A 1 82 ? 15.223 -7.366 -1.238 1.00 92.38 82 MET A CA 1
ATOM 667 C C . MET A 1 82 ? 16.278 -8.377 -1.687 1.00 92.38 82 MET A C 1
ATOM 669 O O . MET A 1 82 ? 16.127 -9.592 -1.513 1.00 92.38 82 MET A O 1
ATOM 673 N N . GLU A 1 83 ? 17.399 -7.865 -2.194 1.00 90.50 83 GLU A N 1
ATOM 674 C CA . GLU A 1 83 ? 18.590 -8.671 -2.449 1.00 90.50 83 GLU A CA 1
ATOM 675 C C . GLU A 1 83 ? 19.162 -9.221 -1.134 1.00 90.50 83 GLU A C 1
ATOM 677 O O . GLU A 1 83 ? 19.105 -8.570 -0.094 1.00 90.50 83 GLU A O 1
ATOM 682 N N . GLY A 1 84 ? 19.764 -10.417 -1.159 1.00 87.50 84 GLY A N 1
ATOM 683 C CA . GLY A 1 84 ? 20.171 -11.131 0.064 1.00 87.50 84 GLY A CA 1
ATOM 684 C C . GLY A 1 84 ? 21.107 -10.352 1.002 1.00 87.50 84 GLY A C 1
ATOM 685 O O . GLY A 1 84 ? 21.079 -10.568 2.211 1.00 87.50 84 GLY A O 1
ATOM 686 N N . ARG A 1 85 ? 21.901 -9.419 0.465 1.00 88.81 85 ARG A N 1
ATOM 687 C CA . ARG A 1 85 ? 22.765 -8.511 1.243 1.00 88.81 85 ARG A CA 1
ATOM 688 C C . ARG A 1 85 ? 21.989 -7.468 2.053 1.00 88.81 85 ARG A C 1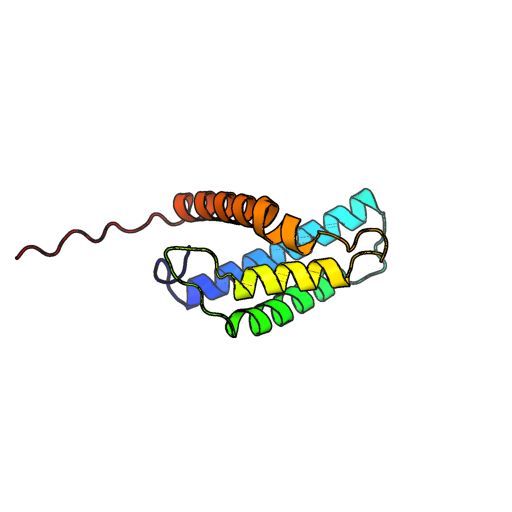
ATOM 690 O O . ARG A 1 85 ? 22.473 -7.058 3.103 1.00 88.81 85 ARG A O 1
ATOM 697 N N . ASP A 1 86 ? 20.806 -7.087 1.584 1.00 87.25 86 ASP A N 1
ATOM 698 C CA . ASP A 1 86 ? 19.985 -6.018 2.150 1.00 87.25 86 ASP A CA 1
ATOM 699 C C . ASP A 1 86 ? 18.793 -6.577 2.945 1.00 87.25 86 ASP A C 1
ATOM 701 O O . ASP A 1 86 ? 18.075 -5.822 3.579 1.00 87.25 86 ASP A O 1
ATOM 705 N N . GLN A 1 87 ? 18.589 -7.900 2.967 1.00 90.94 87 GLN A N 1
ATOM 706 C CA . GLN A 1 87 ? 17.555 -8.562 3.776 1.00 90.94 87 GLN A CA 1
ATOM 707 C C . GLN A 1 87 ? 17.722 -8.459 5.304 1.00 90.94 87 GLN A C 1
ATOM 709 O O . GLN A 1 87 ? 16.692 -8.436 5.994 1.00 90.94 87 GLN A O 1
ATOM 714 N N . PRO A 1 88 ? 18.944 -8.472 5.881 1.00 93.38 88 PRO A N 1
ATOM 715 C CA . PRO A 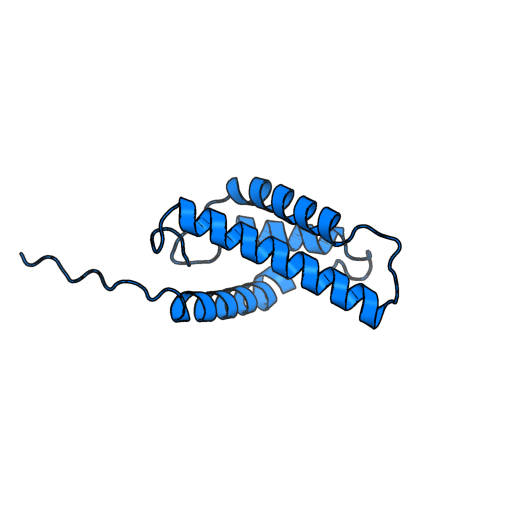1 88 ? 19.098 -8.390 7.329 1.00 93.38 88 PRO A CA 1
ATOM 716 C C . PRO A 1 88 ? 18.432 -7.131 7.896 1.00 93.38 88 PRO A C 1
ATOM 718 O O . PRO A 1 88 ? 18.567 -6.051 7.334 1.00 93.38 88 PRO A O 1
ATOM 721 N N 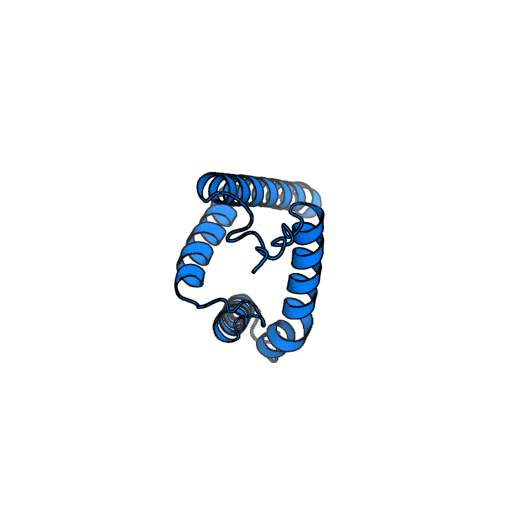. TRP A 1 89 ? 17.730 -7.272 9.025 1.00 93.75 89 TRP A N 1
ATOM 722 C CA . TRP A 1 89 ? 17.100 -6.175 9.785 1.00 93.75 89 TRP A CA 1
ATOM 723 C C . TRP A 1 89 ? 15.958 -5.416 9.095 1.00 93.75 89 TRP A C 1
ATOM 725 O O . TRP A 1 89 ? 15.311 -4.606 9.749 1.00 93.75 89 TRP A O 1
ATOM 735 N N . VAL A 1 90 ? 15.626 -5.704 7.830 1.00 94.81 90 VAL A N 1
ATOM 736 C CA . VAL A 1 90 ? 14.517 -5.038 7.111 1.00 94.81 90 VAL A CA 1
ATOM 737 C C . VAL A 1 90 ? 13.197 -5.158 7.858 1.00 94.81 90 VAL 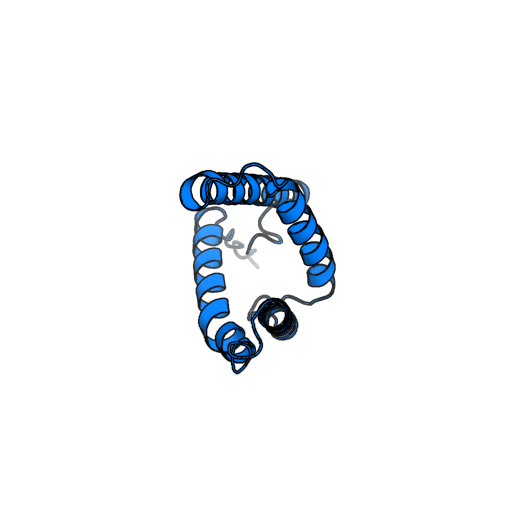A C 1
ATOM 739 O O . VAL A 1 90 ? 12.430 -4.207 7.919 1.00 94.81 90 VAL A O 1
ATOM 742 N N . ILE A 1 91 ? 12.921 -6.320 8.450 1.00 95.31 91 ILE A N 1
ATOM 743 C CA . ILE A 1 91 ? 11.677 -6.504 9.200 1.00 95.31 91 ILE A CA 1
ATOM 744 C C . ILE A 1 91 ? 11.644 -5.582 10.421 1.00 95.31 91 ILE A C 1
ATOM 746 O O . ILE A 1 91 ? 10.621 -4.946 10.654 1.00 95.31 91 ILE A O 1
ATOM 750 N N . ASP A 1 92 ? 12.750 -5.482 11.156 1.00 95.19 92 ASP A N 1
ATOM 751 C CA . ASP A 1 92 ? 12.836 -4.647 12.355 1.00 95.19 92 ASP A CA 1
ATOM 752 C C . ASP A 1 92 ? 12.773 -3.159 11.976 1.00 95.19 92 ASP A C 1
ATOM 754 O O . ASP A 1 92 ? 11.985 -2.420 12.557 1.00 95.19 92 ASP A O 1
ATOM 758 N N . GLN A 1 93 ? 13.465 -2.742 10.908 1.00 95.25 93 GLN A N 1
ATOM 759 C CA . GLN A 1 93 ? 13.359 -1.394 10.332 1.00 95.25 93 GLN A CA 1
ATOM 760 C C . GLN A 1 93 ? 11.905 -1.039 9.989 1.00 95.25 93 GLN A C 1
ATOM 762 O O . GLN A 1 93 ? 11.403 0.016 10.376 1.00 95.25 93 GLN A O 1
ATOM 767 N N . ILE A 1 94 ? 11.202 -1.930 9.285 1.00 95.38 94 ILE A N 1
ATOM 768 C CA . ILE A 1 94 ? 9.809 -1.697 8.895 1.00 95.38 94 ILE A CA 1
ATOM 769 C C . ILE A 1 94 ? 8.901 -1.614 10.119 1.00 95.38 94 ILE A C 1
ATOM 771 O O . ILE A 1 94 ? 8.040 -0.742 10.182 1.00 95.38 94 ILE A O 1
ATOM 775 N N . MET A 1 95 ? 9.062 -2.516 11.083 1.00 94.50 95 MET A N 1
ATOM 776 C CA . MET A 1 95 ? 8.152 -2.611 12.220 1.00 94.50 95 MET A CA 1
ATOM 777 C C . MET A 1 95 ? 8.391 -1.530 13.277 1.00 94.50 95 MET A C 1
ATOM 779 O O . MET A 1 95 ? 7.420 -1.049 13.861 1.00 94.50 95 MET A O 1
ATOM 783 N N . GLU A 1 96 ? 9.645 -1.161 13.530 1.00 94.19 96 GLU A N 1
ATOM 784 C CA . GLU A 1 96 ? 10.022 -0.253 14.617 1.00 94.19 96 GLU A CA 1
ATOM 785 C C . GLU A 1 96 ? 10.160 1.206 14.167 1.00 94.19 96 GLU A C 1
ATOM 787 O O . GLU A 1 96 ? 9.971 2.101 14.991 1.00 94.19 96 GLU A O 1
ATOM 792 N N . LEU A 1 97 ? 10.446 1.459 12.883 1.00 94.19 97 LEU A N 1
ATOM 793 C CA . LEU A 1 97 ? 10.738 2.805 12.373 1.00 94.19 97 LEU A CA 1
ATOM 794 C C . LEU A 1 97 ? 9.773 3.236 11.259 1.00 94.19 97 LEU A C 1
ATOM 796 O O . LEU A 1 97 ? 8.977 4.152 11.463 1.00 94.19 97 LEU A O 1
ATOM 800 N N . GLU A 1 98 ? 9.777 2.549 10.114 1.00 95.31 98 GLU A N 1
ATOM 801 C CA . GLU A 1 98 ? 9.091 3.037 8.903 1.00 95.31 98 GLU A CA 1
ATOM 802 C C . GLU A 1 98 ? 7.561 2.973 9.009 1.00 95.31 98 GLU A C 1
ATOM 804 O O . GLU A 1 98 ? 6.847 3.925 8.685 1.00 95.31 98 GLU A O 1
ATOM 809 N N . ALA A 1 99 ? 7.014 1.838 9.457 1.00 92.94 99 ALA A N 1
ATOM 810 C CA . ALA A 1 99 ? 5.568 1.666 9.501 1.00 92.94 99 ALA A CA 1
ATOM 811 C C . ALA A 1 99 ? 4.884 2.570 10.541 1.00 92.94 99 ALA A C 1
ATOM 813 O O . ALA A 1 99 ? 3.831 3.122 10.209 1.00 92.94 99 ALA A O 1
ATOM 814 N N . PRO A 1 100 ? 5.426 2.774 11.760 1.00 90.50 100 PRO A N 1
ATOM 815 C CA . PRO A 1 100 ? 4.881 3.755 12.696 1.00 90.50 100 PRO A CA 1
ATOM 816 C C . PRO A 1 100 ? 4.788 5.172 12.112 1.00 90.50 100 PRO A C 1
ATOM 818 O O . PRO A 1 100 ? 3.740 5.811 12.237 1.00 90.50 100 PRO A O 1
ATOM 821 N N . GLU A 1 101 ? 5.837 5.646 11.433 1.00 93.06 101 GLU A N 1
ATOM 822 C CA . GLU A 1 101 ? 5.859 6.976 10.810 1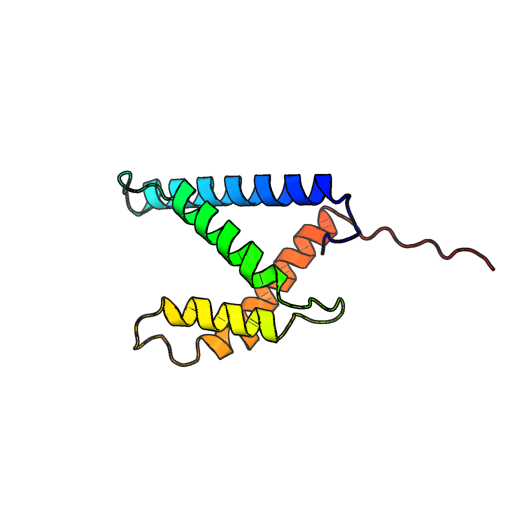.00 93.06 101 GLU A CA 1
ATOM 823 C C . GLU A 1 101 ? 4.842 7.090 9.665 1.00 93.06 101 GLU A C 1
ATOM 825 O O . GLU A 1 101 ? 4.045 8.036 9.603 1.00 93.06 101 GLU A O 1
ATOM 830 N N . MET A 1 102 ? 4.804 6.081 8.792 1.00 92.12 102 MET A N 1
ATOM 831 C CA . MET A 1 102 ? 3.844 6.015 7.693 1.00 92.12 102 MET A CA 1
ATOM 832 C C . MET A 1 102 ? 2.400 6.024 8.212 1.00 92.12 102 MET A C 1
ATOM 834 O O . MET A 1 102 ? 1.571 6.808 7.741 1.00 92.12 102 MET A O 1
ATOM 838 N N . ILE A 1 103 ? 2.098 5.218 9.235 1.00 89.94 103 ILE A N 1
ATOM 839 C CA . ILE A 1 103 ? 0.767 5.172 9.848 1.00 89.94 103 ILE A CA 1
ATOM 840 C C . ILE A 1 103 ? 0.412 6.530 10.458 1.00 89.94 103 ILE A C 1
ATOM 842 O O . ILE A 1 103 ? -0.718 6.983 10.281 1.00 89.94 103 ILE A O 1
ATOM 846 N N . ALA A 1 104 ? 1.338 7.206 11.143 1.00 89.94 104 ALA A N 1
ATOM 847 C CA . ALA A 1 104 ? 1.083 8.529 11.715 1.00 89.94 104 ALA A CA 1
ATOM 848 C C . ALA A 1 104 ? 0.715 9.560 10.633 1.00 89.94 104 ALA A C 1
ATOM 850 O O . ALA A 1 104 ? -0.278 10.279 10.772 1.00 89.94 104 ALA A O 1
ATOM 851 N N . THR A 1 105 ? 1.448 9.566 9.519 1.00 92.75 105 THR A N 1
ATOM 852 C CA . THR A 1 105 ? 1.185 10.444 8.369 1.00 92.75 105 THR A CA 1
ATOM 853 C C . THR A 1 105 ? -0.196 10.189 7.763 1.00 92.75 105 THR A C 1
ATOM 855 O O . THR A 1 105 ? -1.002 11.111 7.602 1.00 92.75 105 THR A O 1
ATOM 858 N N . VAL A 1 106 ? -0.517 8.922 7.483 1.00 90.25 106 VAL A N 1
ATOM 859 C CA . VAL A 1 106 ? -1.825 8.540 6.928 1.00 90.25 106 VAL A CA 1
ATOM 860 C C . VAL A 1 106 ? -2.948 8.873 7.913 1.00 90.25 106 VAL A C 1
ATOM 862 O O . VAL A 1 106 ? -4.007 9.352 7.499 1.00 90.25 106 VAL A O 1
ATOM 865 N N . LYS A 1 107 ? -2.716 8.697 9.222 1.00 88.88 107 LYS A N 1
ATOM 866 C CA . LYS A 1 107 ? -3.669 9.077 10.274 1.00 88.88 107 LYS A CA 1
ATOM 867 C C . LYS A 1 107 ? -4.040 10.537 10.187 1.00 88.88 107 LYS A C 1
ATOM 869 O O . LYS A 1 107 ? -5.225 10.859 10.196 1.00 88.88 107 LYS A O 1
ATOM 874 N N . GLN A 1 108 ? -3.032 11.394 10.119 1.00 91.38 108 GLN A N 1
ATOM 875 C CA . GLN A 1 108 ? -3.213 12.832 10.101 1.00 91.38 108 GLN A CA 1
ATOM 876 C C . GLN A 1 108 ? -3.982 13.279 8.855 1.00 91.38 108 GLN A C 1
ATOM 878 O O . GLN A 1 108 ? -4.931 14.053 8.972 1.00 91.38 108 GLN A O 1
ATOM 883 N N . ALA A 1 109 ? -3.630 12.746 7.681 1.00 91.81 109 ALA A N 1
ATOM 884 C CA . ALA A 1 109 ? -4.341 13.037 6.439 1.00 91.81 109 ALA A CA 1
ATOM 885 C C . ALA A 1 109 ? -5.818 12.612 6.515 1.00 91.81 109 ALA A C 1
ATOM 887 O O . ALA A 1 109 ? -6.714 13.390 6.186 1.00 91.81 109 ALA A O 1
ATOM 888 N N . VAL A 1 110 ? -6.087 11.398 7.008 1.00 90.62 110 VAL A N 1
ATOM 889 C CA . VAL A 1 110 ? -7.458 10.900 7.160 1.00 90.62 110 VAL A CA 1
ATOM 890 C C . VAL A 1 110 ? -8.242 11.696 8.198 1.00 90.62 110 VAL A C 1
ATOM 892 O O . VAL A 1 110 ? -9.398 12.015 7.948 1.00 90.62 110 VAL A O 1
ATOM 895 N N . ASP A 1 111 ? -7.657 12.019 9.350 1.00 90.62 111 ASP A N 1
ATOM 896 C CA . ASP A 1 111 ? -8.333 12.800 10.390 1.00 90.62 111 ASP A CA 1
ATOM 897 C C . ASP A 1 111 ? -8.675 14.222 9.904 1.00 90.62 111 ASP A C 1
ATOM 899 O O . ASP A 1 111 ? -9.715 14.754 10.288 1.00 90.62 111 ASP A O 1
ATOM 903 N N . GLY A 1 112 ? -7.847 14.813 9.033 1.00 90.75 112 GLY A N 1
ATOM 904 C CA . GLY A 1 112 ? -8.121 16.109 8.406 1.00 90.75 112 GLY A CA 1
ATOM 905 C C . GLY A 1 112 ? -9.247 16.073 7.365 1.00 90.75 112 GLY A C 1
ATOM 906 O O . GLY A 1 112 ? -10.027 17.019 7.281 1.00 90.75 112 GLY A O 1
ATOM 907 N N . LEU A 1 113 ? -9.357 14.987 6.593 1.00 90.44 113 LEU A N 1
ATOM 908 C CA . LEU A 1 113 ? -10.396 14.813 5.565 1.00 90.44 113 LEU A CA 1
ATOM 909 C C . LEU A 1 113 ? -11.722 14.285 6.132 1.00 90.44 113 LEU A C 1
ATOM 911 O O . LEU A 1 113 ? -12.794 14.658 5.662 1.00 90.44 113 LEU A O 1
ATOM 915 N N . PHE A 1 114 ? -11.647 13.423 7.146 1.00 89.19 114 PHE A N 1
ATOM 916 C CA . PHE A 1 114 ? -12.778 12.758 7.792 1.00 89.19 114 PHE A CA 1
ATOM 917 C C . PHE A 1 114 ? -12.675 12.925 9.314 1.00 89.19 114 PHE A C 1
ATOM 919 O O . PHE A 1 114 ? -12.256 11.987 10.018 1.00 89.19 114 PHE A O 1
ATOM 926 N N . PRO A 1 115 ? -13.053 14.107 9.838 1.00 80.50 115 PRO A N 1
ATOM 927 C CA . PRO A 1 115 ? -13.026 14.377 11.266 1.00 80.50 115 PRO A CA 1
ATOM 928 C C . PRO A 1 115 ? -13.812 13.316 12.032 1.00 80.50 115 PRO A C 1
ATOM 930 O O . PRO A 1 115 ? -14.882 12.880 11.601 1.00 80.50 115 PRO A O 1
ATOM 933 N N . GLN A 1 116 ? -13.294 12.898 13.188 1.00 69.75 116 GLN A N 1
ATOM 934 C CA . GLN A 1 116 ? -14.062 12.020 14.067 1.00 69.75 116 GLN A CA 1
ATOM 935 C C . GLN A 1 116 ? -15.298 12.792 14.507 1.00 69.75 116 GLN A C 1
ATOM 937 O O . GLN A 1 116 ? -15.177 13.838 15.146 1.00 69.75 116 GLN A O 1
ATOM 942 N N . THR A 1 117 ? -16.485 12.307 14.155 1.00 60.00 117 THR A N 1
ATOM 943 C CA . THR A 1 117 ? -17.718 12.853 14.706 1.00 60.00 117 THR A CA 1
ATOM 944 C C . THR A 1 117 ? -17.649 12.586 16.202 1.00 60.00 117 THR A C 1
ATOM 946 O O . THR A 1 117 ? -17.724 11.435 16.631 1.00 60.00 117 THR A O 1
ATOM 949 N N . SER A 1 118 ? -17.401 13.632 16.994 1.00 47.53 118 SER A N 1
ATOM 950 C CA . SER A 1 118 ? -17.519 13.545 18.444 1.00 47.53 118 SER A CA 1
ATOM 951 C C . SER A 1 118 ? -18.913 13.003 18.717 1.00 47.53 118 SER A C 1
ATOM 953 O O . SER A 1 118 ? -19.904 13.643 18.357 1.00 47.53 118 SER A O 1
ATOM 955 N N . SER A 1 119 ? -19.005 11.794 19.268 1.00 43.09 119 SER A N 1
ATOM 956 C CA . SER A 1 119 ? -20.255 11.314 19.825 1.00 43.09 119 SER A CA 1
ATOM 957 C C . SER A 1 119 ? -20.596 12.281 20.949 1.00 43.09 119 SER A C 1
ATOM 959 O O . SER A 1 119 ? -20.033 12.190 22.040 1.00 43.09 119 SER A O 1
ATOM 961 N N . ALA A 1 120 ? -21.468 13.247 20.659 1.00 40.34 120 ALA A N 1
ATOM 962 C CA . ALA A 1 120 ? -22.158 13.996 21.685 1.00 40.34 120 ALA A CA 1
ATOM 963 C C . ALA A 1 120 ? -22.734 12.957 22.649 1.00 40.34 120 ALA A C 1
ATOM 965 O O . ALA A 1 120 ? -23.500 12.079 22.248 1.00 40.34 120 ALA A O 1
ATOM 966 N N . SER A 1 121 ? -22.270 13.008 23.893 1.00 44.81 121 SER A N 1
ATOM 967 C CA . SER A 1 121 ? -22.789 12.225 25.003 1.00 44.81 121 SER A CA 1
ATOM 968 C C . SER A 1 121 ? -24.312 12.302 24.988 1.00 44.81 121 SER A C 1
ATOM 970 O O . SER A 1 121 ? -24.866 13.395 25.116 1.00 44.81 121 SER A O 1
ATOM 972 N N . LEU A 1 122 ? -24.975 11.158 24.816 1.00 36.66 122 LEU A N 1
ATOM 973 C CA . LEU A 1 122 ? -26.400 11.035 25.106 1.00 36.66 122 LEU A CA 1
ATOM 974 C C . LEU A 1 122 ? -26.601 11.442 26.576 1.00 36.66 122 LEU A C 1
ATOM 976 O O . LEU A 1 122 ? -25.954 10.850 27.444 1.00 36.66 122 LEU A O 1
ATOM 980 N N . PRO A 1 123 ? -27.410 12.476 26.871 1.00 43.69 123 PRO A N 1
ATOM 981 C CA . PRO A 1 123 ? -27.721 12.818 28.247 1.00 43.69 123 PRO A CA 1
ATOM 982 C C . PRO A 1 123 ? -28.582 11.717 28.884 1.00 43.69 123 PRO A C 1
ATOM 984 O O . PRO A 1 123 ? -29.457 11.165 28.220 1.00 43.69 123 PRO A O 1
ATOM 987 N N . ALA A 1 124 ? -28.231 11.450 30.148 1.00 48.94 124 ALA A N 1
ATOM 988 C CA . ALA A 1 124 ? -28.794 10.580 31.192 1.00 48.94 124 ALA A CA 1
ATOM 989 C C . ALA A 1 124 ? -30.076 9.781 30.901 1.00 48.94 124 ALA A C 1
ATOM 991 O O . ALA A 1 124 ? -31.124 10.402 30.615 1.00 48.94 124 ALA A O 1
#

Foldseek 3Di:
DCVVLDDPVVVVVVLVVVLQVVQVVVQVCCCVPVVDPPDSSSVVSVVVVVVLVVVCVPFDQDPPDGGPVNLLVVQVVVLVPDDPVPNPCSSVCSNVPVVVVVVVVVVVVCCVVRPDPPPPDDDD

Radius of gyration: 17.75 Å; chains: 1; bounding box: 52×28×54 Å